Protein AF-A0A842NB73-F1 (afdb_monomer)

Radius of gyration: 14.96 Å; Cα contacts (8 Å, |Δi|>4): 30; chains: 1; bounding box: 33×25×36 Å

Sequence (57 aa):
KQEKMGKLQKKVEEITKMGKEPIIAVIQRQGEIIYYKISRMNFYQNTSKIDMKDFEF

pLDDT: mean 83.41, std 12.54, range [51.66, 96.38]

Mean predicted aligned error: 8.65 Å

Foldseek 3Di:
DDDDPVNVVVVCVVCVVVVHWDWDWDADPVRDIDIDTDDDDDDPDPDPDPDPVVDDD

Solvent-accessible surface area (backbone atoms only — not comparable to full-atom values): 3995 Å² total; per-residue (Å²): 133,83,78,55,68,70,60,54,51,52,54,48,51,52,39,42,74,73,76,39,87,52,68,50,75,48,75,44,97,87,69,53,72,49,77,42,82,65,76,89,83,83,79,90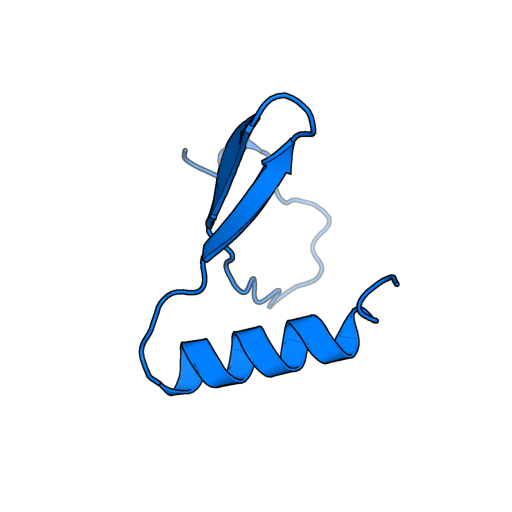,66,97,64,98,75,80,58,78,82,79,61,85,129

Structure (mmCIF, N/CA/C/O backbone):
data_AF-A0A842NB73-F1
#
_entry.id   AF-A0A842NB73-F1
#
loop_
_atom_site.group_PDB
_atom_site.id
_atom_site.type_symbol
_atom_site.label_atom_id
_atom_site.label_alt_id
_atom_site.label_comp_id
_atom_site.label_asym_id
_atom_site.label_entity_id
_atom_site.label_seq_id
_atom_site.pdbx_PDB_ins_code
_atom_site.Cartn_x
_atom_site.Cartn_y
_atom_site.Cartn_z
_atom_site.occupancy
_atom_site.B_iso_or_equiv
_atom_site.auth_seq_id
_atom_site.auth_comp_id
_atom_site.auth_asym_id
_atom_site.auth_atom_id
_atom_site.pdbx_PDB_model_num
ATOM 1 N N . LYS A 1 1 ? -7.714 11.004 13.319 1.00 51.66 1 LYS A N 1
ATOM 2 C CA . LYS A 1 1 ? -6.229 10.964 13.326 1.00 51.66 1 LYS A CA 1
ATOM 3 C C . LYS A 1 1 ? -5.778 10.683 11.892 1.00 51.66 1 LYS A C 1
ATOM 5 O O . LYS A 1 1 ? -5.801 9.532 11.491 1.00 51.66 1 LYS A O 1
ATOM 10 N N . GLN A 1 2 ? -5.514 11.710 11.079 1.00 56.97 2 GLN A N 1
ATOM 11 C CA . GLN A 1 2 ? -4.983 11.499 9.725 1.00 56.97 2 GLN A CA 1
ATOM 12 C C . GLN A 1 2 ? -3.566 10.923 9.851 1.00 56.97 2 GLN A C 1
ATOM 14 O O . GLN A 1 2 ? -2.721 11.500 10.540 1.00 56.97 2 GLN A O 1
ATOM 19 N N . GLU A 1 3 ? -3.306 9.770 9.238 1.00 63.19 3 GLU A N 1
ATOM 20 C CA . GLU A 1 3 ? -1.930 9.324 9.025 1.00 63.19 3 GLU A CA 1
ATOM 21 C C . GLU A 1 3 ? -1.270 10.352 8.100 1.00 63.19 3 GLU A C 1
ATOM 23 O O . GLU A 1 3 ? -1.745 10.602 6.993 1.00 63.19 3 GLU A O 1
ATOM 28 N N . LYS A 1 4 ? -0.191 10.995 8.561 1.00 79.62 4 LYS A N 1
ATOM 29 C CA . LYS A 1 4 ? 0.600 11.878 7.695 1.00 79.62 4 LYS A CA 1
ATOM 30 C C . LYS A 1 4 ? 1.097 11.058 6.505 1.00 79.62 4 LYS A C 1
ATOM 32 O O . LYS A 1 4 ? 1.593 9.951 6.714 1.00 79.62 4 LYS A O 1
ATOM 37 N N . MET A 1 5 ? 1.036 11.613 5.296 1.00 80.88 5 MET A N 1
ATOM 38 C CA . MET A 1 5 ? 1.361 10.897 4.055 1.00 80.88 5 MET A CA 1
ATOM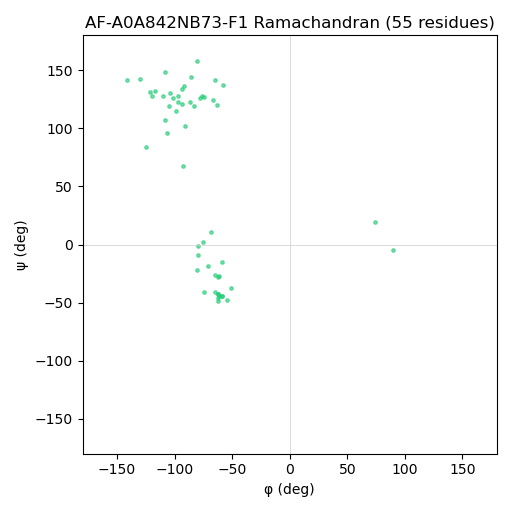 39 C C . MET A 1 5 ? 2.719 10.181 4.090 1.00 80.88 5 MET A C 1
ATOM 41 O O . MET A 1 5 ? 2.832 9.033 3.668 1.00 80.88 5 MET A O 1
ATOM 45 N N . GLY A 1 6 ? 3.718 10.797 4.729 1.00 85.12 6 GLY A N 1
ATOM 46 C CA . GLY A 1 6 ? 5.039 10.191 4.906 1.00 85.12 6 GLY A CA 1
ATOM 47 C C . GLY A 1 6 ? 5.069 8.929 5.784 1.00 85.12 6 GLY A C 1
ATOM 48 O O . GLY A 1 6 ? 5.945 8.092 5.603 1.00 85.12 6 GLY A O 1
ATOM 49 N N . LYS A 1 7 ? 4.132 8.743 6.726 1.00 88.62 7 LYS A N 1
ATOM 50 C CA . LYS A 1 7 ? 4.040 7.497 7.515 1.00 88.62 7 LYS A CA 1
ATOM 51 C C . LYS A 1 7 ? 3.468 6.352 6.687 1.00 88.62 7 LYS A C 1
ATOM 53 O O . LYS A 1 7 ? 3.977 5.239 6.779 1.00 88.62 7 LYS A O 1
ATOM 58 N N . LEU A 1 8 ? 2.447 6.635 5.875 1.00 88.81 8 LEU A N 1
ATOM 59 C CA . LEU A 1 8 ? 1.884 5.648 4.957 1.00 88.81 8 LEU A CA 1
ATOM 60 C C . LEU A 1 8 ? 2.939 5.208 3.938 1.00 88.81 8 LEU A C 1
ATOM 62 O O . LEU A 1 8 ? 3.141 4.013 3.764 1.00 88.81 8 LEU A O 1
ATOM 66 N N . GLN A 1 9 ? 3.665 6.162 3.346 1.00 89.12 9 GLN A N 1
ATOM 67 C CA . GLN A 1 9 ? 4.740 5.867 2.399 1.00 89.12 9 GLN A CA 1
ATOM 68 C C . GLN A 1 9 ? 5.786 4.911 2.990 1.00 89.12 9 GLN A C 1
ATOM 70 O O . GLN A 1 9 ? 6.112 3.908 2.364 1.00 89.12 9 GLN A O 1
ATOM 75 N N . LYS A 1 10 ? 6.267 5.171 4.214 1.00 92.50 10 LYS A N 1
ATOM 76 C CA . LYS A 1 10 ? 7.250 4.298 4.877 1.00 92.50 10 LYS A CA 1
ATOM 77 C C . LYS A 1 10 ? 6.741 2.867 5.054 1.00 92.50 10 LYS A C 1
ATOM 79 O O . LYS A 1 10 ? 7.456 1.927 4.731 1.00 92.50 10 LYS A O 1
ATOM 84 N N . LYS A 1 11 ? 5.491 2.700 5.497 1.00 91.69 11 LYS A N 1
ATOM 85 C CA . LYS A 1 11 ? 4.867 1.373 5.642 1.00 91.69 11 LYS A CA 1
ATOM 86 C C . LYS A 1 11 ? 4.757 0.645 4.301 1.00 91.69 11 LYS A C 1
ATOM 88 O O . LYS A 1 11 ? 5.047 -0.543 4.224 1.00 91.69 11 LYS A O 1
ATOM 93 N N . VAL A 1 12 ? 4.362 1.355 3.241 1.00 92.00 12 VAL A N 1
ATOM 94 C CA . VAL A 1 12 ? 4.292 0.803 1.878 1.00 92.00 12 VAL A CA 1
ATOM 95 C C . VAL A 1 12 ? 5.674 0.343 1.406 1.00 92.00 12 VAL A C 1
ATOM 97 O O . VAL A 1 12 ? 5.805 -0.759 0.874 1.00 92.00 12 VAL A O 1
ATOM 100 N N . GLU A 1 13 ? 6.715 1.143 1.643 1.00 92.38 13 GLU A N 1
ATOM 101 C CA . GLU A 1 13 ? 8.097 0.781 1.311 1.00 92.38 13 GLU A CA 1
ATOM 102 C C . GLU A 1 13 ? 8.580 -0.452 2.086 1.00 92.38 13 GLU A C 1
ATOM 104 O O . GLU A 1 13 ? 9.207 -1.326 1.494 1.00 92.38 13 GLU A O 1
ATOM 109 N N . GLU A 1 14 ? 8.281 -0.557 3.382 1.00 94.94 14 GLU A N 1
ATOM 110 C CA . GLU A 1 14 ? 8.632 -1.720 4.209 1.00 94.94 14 GLU A CA 1
ATOM 111 C C . GLU A 1 14 ? 7.960 -3.005 3.709 1.00 94.94 14 GLU A C 1
ATOM 113 O O . GLU A 1 14 ? 8.643 -4.004 3.488 1.00 94.94 14 GLU A O 1
ATOM 118 N N . ILE A 1 15 ? 6.649 -2.969 3.447 1.00 93.31 15 ILE A N 1
ATOM 119 C CA . ILE A 1 15 ? 5.896 -4.114 2.905 1.00 93.31 15 ILE A CA 1
ATOM 120 C C . ILE A 1 15 ? 6.481 -4.551 1.557 1.00 93.31 15 ILE A C 1
ATOM 122 O O . ILE A 1 15 ? 6.724 -5.739 1.339 1.00 93.31 15 ILE A O 1
ATOM 126 N N . THR A 1 16 ? 6.780 -3.587 0.683 1.00 91.75 16 THR A N 1
ATOM 127 C CA . THR A 1 16 ? 7.366 -3.867 -0.635 1.00 91.75 16 THR A CA 1
ATOM 128 C C . THR A 1 16 ? 8.769 -4.470 -0.509 1.00 91.75 16 THR A C 1
ATOM 130 O O . THR A 1 16 ? 9.089 -5.428 -1.208 1.00 91.75 16 THR A O 1
ATOM 133 N N . LYS A 1 17 ? 9.605 -3.980 0.422 1.00 94.69 17 LYS A N 1
ATOM 134 C CA . LYS A 1 17 ? 10.941 -4.547 0.706 1.00 94.69 17 LYS A CA 1
ATOM 135 C C . LYS A 1 17 ? 10.882 -5.988 1.205 1.00 94.69 17 LYS A C 1
ATOM 137 O O . LYS A 1 17 ? 11.815 -6.746 0.975 1.00 94.69 17 LYS A O 1
ATOM 142 N N . MET A 1 18 ? 9.792 -6.374 1.862 1.00 95.69 18 MET A N 1
ATOM 143 C CA . MET A 1 18 ? 9.548 -7.758 2.271 1.00 95.69 18 MET A CA 1
ATOM 144 C C . MET A 1 18 ? 9.116 -8.667 1.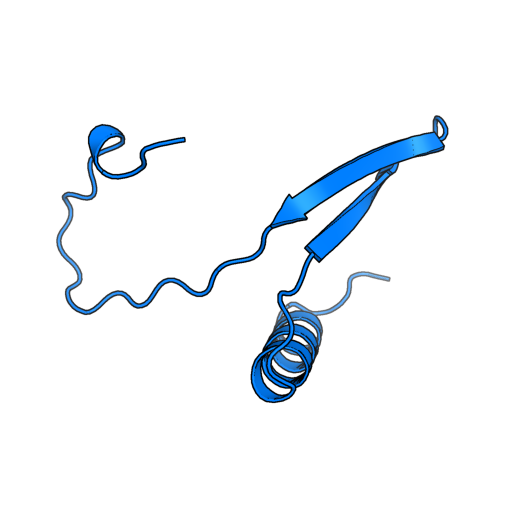105 1.00 95.69 18 MET A C 1
ATOM 146 O O . MET A 1 18 ? 8.806 -9.832 1.345 1.00 95.69 18 MET A O 1
ATOM 150 N N . GLY A 1 19 ? 9.046 -8.154 -0.130 1.00 92.56 19 GLY A N 1
ATOM 151 C CA . GLY A 1 19 ? 8.568 -8.893 -1.300 1.00 9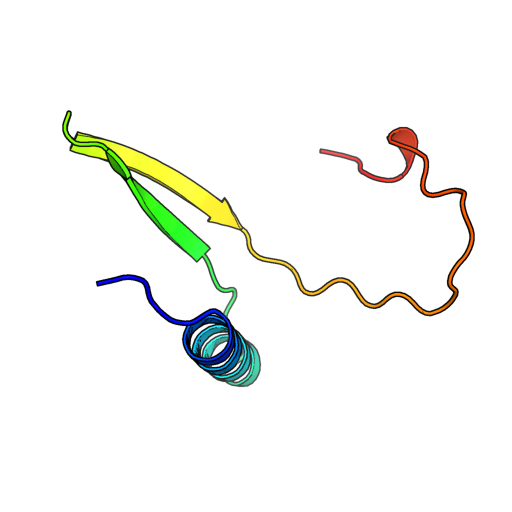2.56 19 GLY A CA 1
ATOM 152 C C . GLY A 1 19 ? 7.051 -9.086 -1.321 1.00 92.56 19 GLY A C 1
ATOM 153 O O . GLY A 1 19 ? 6.562 -9.995 -1.986 1.00 92.56 19 GLY A O 1
ATOM 154 N N . LYS A 1 20 ? 6.302 -8.272 -0.565 1.00 93.44 20 LYS A N 1
ATOM 155 C CA . LYS A 1 20 ? 4.841 -8.355 -0.467 1.00 93.44 20 LYS A CA 1
ATOM 156 C C . LYS A 1 20 ? 4.182 -7.191 -1.185 1.00 93.44 20 LYS A C 1
ATOM 158 O O . LYS A 1 20 ? 4.694 -6.074 -1.195 1.00 93.44 20 LYS A O 1
ATOM 163 N N . GLU A 1 21 ? 3.005 -7.454 -1.732 1.00 91.56 21 GLU A N 1
ATOM 164 C CA . GLU A 1 21 ? 2.197 -6.443 -2.399 1.00 91.56 21 GLU A CA 1
ATOM 165 C C . GLU A 1 21 ? 1.299 -5.702 -1.387 1.00 91.56 21 GLU A C 1
ATOM 167 O O . GLU A 1 21 ? 0.529 -6.341 -0.664 1.00 91.56 21 GLU A O 1
ATOM 172 N N . PRO A 1 22 ? 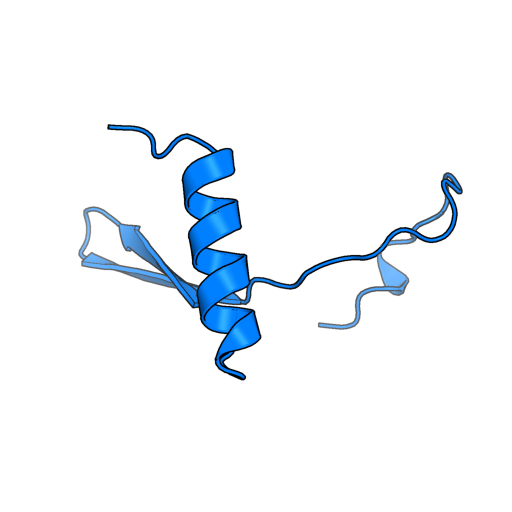1.395 -4.365 -1.282 1.00 93.25 22 PRO A N 1
ATOM 173 C CA . PRO A 1 22 ? 0.576 -3.586 -0.359 1.00 93.25 22 PRO A CA 1
ATOM 174 C C . PRO A 1 22 ? -0.851 -3.376 -0.894 1.00 93.25 22 PRO A C 1
ATOM 176 O O . PRO A 1 22 ? -1.051 -2.807 -1.968 1.00 93.25 22 PRO A O 1
ATOM 179 N N . ILE A 1 23 ? -1.848 -3.750 -0.087 1.00 94.19 23 ILE A N 1
ATOM 180 C CA . ILE A 1 23 ? -3.278 -3.514 -0.341 1.00 94.19 23 ILE A CA 1
ATOM 181 C C . ILE A 1 23 ? -3.844 -2.605 0.755 1.00 94.19 23 ILE A C 1
ATOM 183 O O . ILE A 1 23 ? -3.622 -2.850 1.943 1.00 94.19 23 ILE A O 1
ATOM 187 N N . ILE A 1 24 ? -4.591 -1.564 0.376 1.00 93.25 24 ILE A N 1
ATOM 188 C CA . ILE A 1 24 ? -5.349 -0.730 1.322 1.00 93.25 24 ILE A CA 1
ATOM 189 C C . ILE A 1 24 ? -6.786 -1.222 1.357 1.00 93.25 24 ILE A C 1
ATOM 191 O O . ILE A 1 24 ? -7.440 -1.285 0.321 1.00 93.25 24 ILE A O 1
ATOM 195 N N . ALA A 1 25 ? -7.286 -1.496 2.558 1.00 94.75 25 ALA A N 1
ATOM 196 C CA . ALA A 1 25 ? -8.703 -1.698 2.808 1.00 94.75 25 ALA A CA 1
ATOM 197 C C . ALA A 1 25 ? -9.300 -0.427 3.424 1.00 94.75 25 ALA A C 1
ATOM 199 O O . ALA A 1 25 ? -8.815 0.066 4.446 1.00 94.75 25 ALA A O 1
ATOM 200 N N . VAL A 1 26 ? -10.357 0.096 2.811 1.00 94.00 26 VAL A N 1
ATOM 201 C CA . VAL A 1 26 ? -11.162 1.192 3.355 1.00 94.00 26 VAL A CA 1
ATOM 202 C C . VAL A 1 26 ? -12.466 0.604 3.871 1.00 94.00 26 VAL A C 1
ATOM 204 O O . VAL A 1 26 ? -13.226 0.029 3.098 1.00 94.00 26 VAL A O 1
ATOM 207 N N . ILE A 1 27 ? -12.717 0.750 5.172 1.00 94.00 27 ILE A N 1
ATOM 208 C CA . ILE A 1 27 ? -13.958 0.301 5.809 1.00 94.00 27 ILE A CA 1
ATOM 209 C C . ILE A 1 27 ? -14.935 1.476 5.844 1.00 94.00 27 ILE A C 1
ATOM 211 O O . ILE A 1 27 ? -14.646 2.522 6.432 1.00 94.00 27 ILE A O 1
ATOM 215 N N . GLN A 1 28 ? -16.092 1.299 5.216 1.00 93.19 28 GLN A N 1
ATOM 216 C CA . GLN A 1 28 ? -17.202 2.240 5.278 1.00 93.19 28 GLN A CA 1
ATOM 217 C C . GLN A 1 28 ? -18.002 2.050 6.572 1.00 93.19 28 GLN A C 1
ATOM 219 O O . GLN A 1 28 ? -17.985 0.985 7.188 1.00 93.19 28 GLN A O 1
ATOM 224 N N . ARG A 1 29 ? -18.741 3.081 6.999 1.00 92.12 29 ARG A N 1
ATOM 225 C CA . ARG A 1 29 ? -19.519 3.032 8.254 1.00 92.12 29 ARG A CA 1
ATOM 226 C C . ARG A 1 29 ? -20.596 1.944 8.244 1.00 92.12 29 ARG A C 1
ATOM 228 O O . ARG A 1 29 ? -20.954 1.441 9.299 1.00 92.12 29 ARG A O 1
ATOM 235 N N . GLN A 1 30 ? -21.084 1.593 7.060 1.00 94.31 30 GLN A N 1
ATOM 236 C CA . GLN A 1 30 ? -22.080 0.558 6.805 1.00 94.31 30 GLN A CA 1
ATOM 237 C C . GLN A 1 30 ? -21.478 -0.859 6.811 1.00 94.31 30 GLN A C 1
ATOM 239 O O . GLN A 1 30 ? -22.206 -1.829 6.641 1.00 94.31 30 GLN A O 1
ATOM 244 N N . GLY A 1 31 ? -20.162 -0.989 7.007 1.00 91.25 31 GLY A N 1
ATOM 245 C CA . GLY A 1 31 ? -19.461 -2.272 7.050 1.00 91.25 31 GLY A CA 1
ATOM 246 C C . GLY A 1 31 ? -18.945 -2.761 5.696 1.00 91.25 31 GLY A C 1
ATOM 247 O O . GLY A 1 31 ? -18.226 -3.754 5.657 1.00 91.25 31 GLY A O 1
AT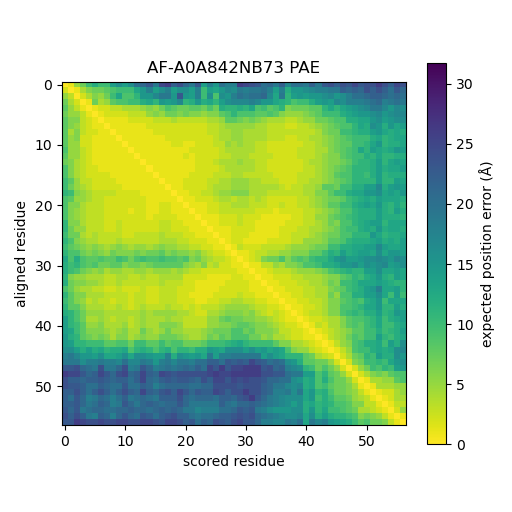OM 248 N N . GLU A 1 32 ? -19.247 -2.064 4.598 1.00 96.38 32 GLU A N 1
ATOM 249 C CA . GLU A 1 32 ? -18.657 -2.356 3.289 1.00 96.38 32 GLU A CA 1
ATOM 250 C C . GLU A 1 32 ? -17.142 -2.105 3.302 1.00 96.38 32 GLU A C 1
ATOM 252 O O . GLU A 1 32 ? -16.667 -1.127 3.888 1.00 96.38 32 GLU A O 1
ATOM 257 N N . ILE A 1 33 ? -16.380 -2.966 2.625 1.00 95.81 33 ILE A N 1
ATOM 258 C CA . ILE A 1 33 ? -14.923 -2.854 2.518 1.00 95.81 33 ILE A CA 1
ATOM 259 C C . ILE A 1 33 ? -14.541 -2.699 1.051 1.00 95.81 33 ILE A C 1
ATOM 261 O O . ILE A 1 33 ? -14.927 -3.514 0.218 1.00 95.81 33 ILE A O 1
ATOM 265 N N . ILE A 1 34 ? -13.746 -1.674 0.748 1.00 95.62 34 ILE A N 1
ATOM 266 C CA . ILE A 1 34 ? -13.175 -1.467 -0.583 1.00 95.62 34 ILE A CA 1
ATOM 267 C C . ILE A 1 34 ? -11.674 -1.726 -0.518 1.00 95.62 34 ILE A C 1
ATOM 269 O O . ILE A 1 34 ? -10.979 -1.146 0.319 1.00 95.62 34 ILE A O 1
ATOM 273 N N . TYR A 1 35 ? -11.180 -2.577 -1.413 1.00 95.88 35 TYR A N 1
ATOM 274 C CA . TYR A 1 35 ? -9.765 -2.909 -1.522 1.00 95.88 35 TYR A CA 1
ATOM 275 C C . TYR A 1 35 ? -9.145 -2.192 -2.716 1.00 95.88 35 TYR A C 1
ATOM 277 O O . TYR A 1 35 ? -9.657 -2.271 -3.829 1.00 95.88 35 TYR A O 1
ATOM 285 N N . TYR A 1 36 ? -8.015 -1.532 -2.485 1.00 93.88 36 TYR A N 1
ATOM 286 C CA . TYR A 1 36 ? -7.221 -0.898 -3.529 1.00 93.88 36 TYR A CA 1
ATOM 287 C C . TYR A 1 36 ? -5.810 -1.466 -3.533 1.00 93.88 36 TYR A C 1
ATOM 289 O O . TYR A 1 36 ? -5.138 -1.515 -2.496 1.00 93.88 36 TYR A O 1
ATOM 297 N N . LYS A 1 37 ? -5.341 -1.836 -4.723 1.00 90.88 37 LYS A N 1
ATOM 298 C CA . LYS A 1 37 ? -3.934 -2.124 -4.979 1.00 90.88 37 LYS A CA 1
ATOM 299 C C . LYS A 1 37 ? -3.157 -0.812 -5.024 1.00 90.88 37 LYS A C 1
ATO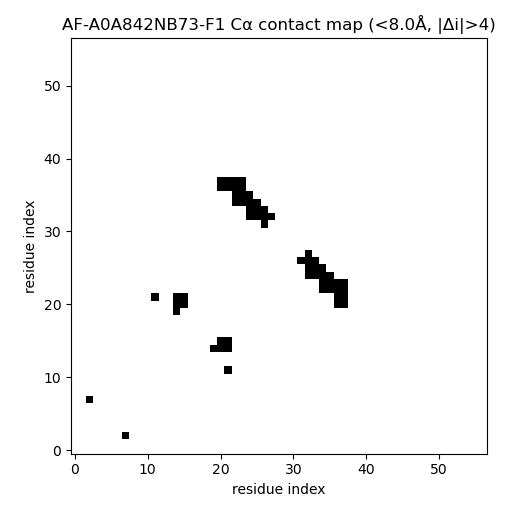M 301 O O . LYS A 1 37 ? -3.513 0.091 -5.777 1.00 90.88 37 LYS A O 1
ATOM 306 N N . ILE A 1 38 ? -2.087 -0.702 -4.238 1.00 87.94 38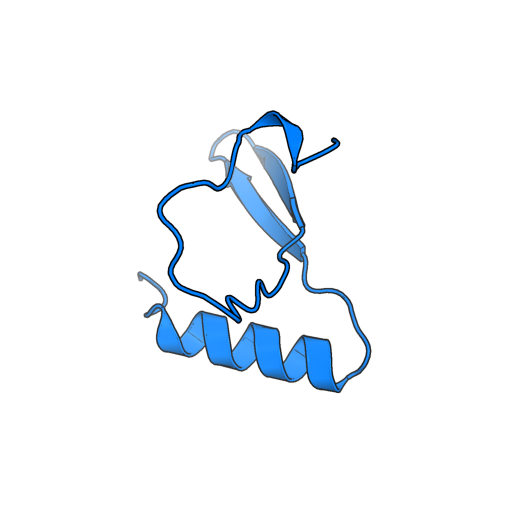 ILE A N 1
ATOM 307 C CA . ILE A 1 38 ? -1.142 0.411 -4.376 1.00 87.94 38 ILE A CA 1
ATOM 308 C C . ILE A 1 38 ? -0.044 -0.020 -5.339 1.00 87.94 38 ILE A C 1
ATOM 310 O O . ILE A 1 38 ? 0.492 -1.120 -5.233 1.00 87.94 38 ILE A O 1
ATOM 314 N N . SER A 1 39 ? 0.343 0.858 -6.256 1.00 82.06 39 SER A N 1
ATOM 315 C CA . SER A 1 39 ? 1.519 0.653 -7.100 1.00 82.06 39 SER A CA 1
ATOM 316 C C . SER A 1 39 ? 2.411 1.886 -7.070 1.00 82.06 39 SER A C 1
ATOM 318 O O . SER A 1 39 ? 1.932 3.019 -7.008 1.00 82.06 39 SER A O 1
ATOM 320 N N . ARG A 1 40 ? 3.728 1.663 -7.077 1.00 80.88 40 ARG A N 1
ATOM 321 C CA . ARG A 1 40 ? 4.705 2.743 -7.201 1.00 80.88 40 ARG A CA 1
ATOM 322 C C . ARG A 1 40 ? 4.865 3.079 -8.675 1.00 80.88 40 ARG A C 1
ATOM 324 O O . ARG A 1 40 ? 5.304 2.237 -9.450 1.00 80.88 40 ARG A O 1
ATOM 331 N N . MET A 1 41 ? 4.553 4.314 -9.037 1.00 82.94 41 MET A N 1
ATOM 332 C CA . MET A 1 41 ? 4.755 4.819 -10.389 1.00 82.94 41 MET A CA 1
ATOM 333 C C . MET A 1 41 ? 6.077 5.587 -10.446 1.00 82.94 41 MET A C 1
ATOM 335 O O . MET A 1 41 ? 6.291 6.522 -9.674 1.00 82.94 41 MET A O 1
ATOM 339 N N . ASN A 1 42 ? 6.980 5.166 -11.331 1.00 81.94 42 ASN A N 1
ATOM 340 C CA . ASN A 1 42 ? 8.234 5.868 -11.585 1.00 81.94 42 ASN A CA 1
ATOM 341 C C . ASN A 1 42 ? 8.062 6.723 -12.842 1.00 81.94 42 ASN A C 1
ATOM 343 O O . ASN A 1 42 ? 7.884 6.194 -13.936 1.00 81.94 42 ASN A O 1
ATOM 347 N N . PHE A 1 43 ? 8.119 8.042 -12.687 1.00 81.38 43 PHE A N 1
ATOM 348 C CA . PHE A 1 43 ? 8.065 8.974 -13.809 1.00 81.38 43 PHE A CA 1
ATOM 349 C C . PHE A 1 43 ? 9.491 9.264 -14.280 1.00 81.38 43 PHE A C 1
ATOM 351 O O . PHE A 1 43 ? 10.219 10.015 -13.634 1.00 81.38 43 PHE A O 1
ATOM 358 N N . TYR A 1 44 ? 9.907 8.644 -15.385 1.00 79.62 44 TYR A N 1
ATOM 359 C CA . TYR A 1 44 ? 11.253 8.826 -15.946 1.00 79.62 44 TYR A CA 1
ATOM 360 C C . TYR A 1 44 ? 11.389 10.113 -16.773 1.00 79.62 44 TYR A C 1
ATOM 362 O O . TYR A 1 44 ? 12.494 10.619 -16.951 1.00 79.62 44 TYR A O 1
ATOM 370 N N . GLN A 1 45 ? 10.270 10.655 -17.263 1.00 80.00 45 GLN A N 1
ATOM 371 C CA . GLN A 1 45 ? 10.195 11.920 -17.991 1.00 80.00 45 GLN A CA 1
ATOM 372 C C . GLN A 1 45 ? 8.922 12.670 -17.580 1.00 80.00 45 GLN A C 1
ATOM 374 O O . GLN A 1 45 ? 7.876 12.057 -17.376 1.00 80.00 45 GLN A O 1
ATOM 379 N N . ASN A 1 46 ? 9.004 13.997 -17.458 1.00 70.44 46 ASN A N 1
ATOM 380 C CA . ASN A 1 46 ? 7.846 14.851 -17.183 1.00 70.44 46 ASN A CA 1
ATOM 381 C C . ASN A 1 46 ? 7.243 15.349 -18.505 1.00 70.44 46 ASN A C 1
ATOM 383 O O . ASN A 1 46 ? 7.370 16.518 -18.866 1.00 70.44 46 ASN A O 1
ATOM 387 N N . THR A 1 47 ? 6.675 14.428 -19.282 1.00 69.06 47 THR A N 1
ATOM 388 C CA . THR A 1 47 ? 5.976 14.743 -20.532 1.00 69.06 47 THR A CA 1
ATOM 389 C C . THR A 1 47 ? 4.489 14.913 -20.255 1.00 69.06 47 THR A C 1
ATOM 391 O O . THR A 1 47 ? 3.877 14.076 -19.600 1.00 69.06 47 THR A O 1
ATOM 394 N N . SER A 1 48 ? 3.873 15.960 -20.798 1.00 69.88 48 SER A N 1
ATOM 395 C CA . SER A 1 48 ? 2.457 16.313 -20.5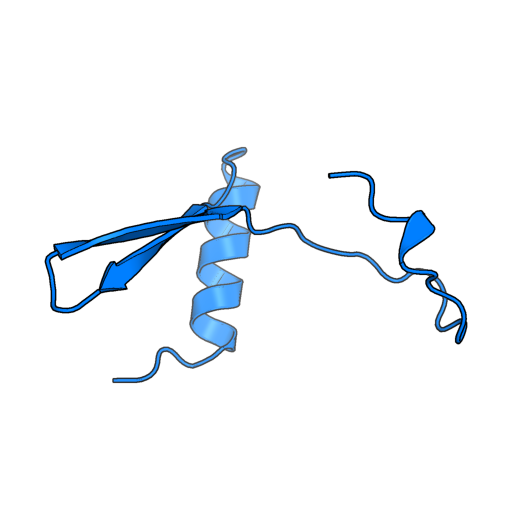95 1.00 69.88 48 SER A CA 1
ATOM 396 C C . SER A 1 48 ? 1.436 15.343 -21.218 1.00 69.88 48 SER A C 1
ATOM 398 O O . SER A 1 48 ? 0.252 15.661 -21.279 1.00 69.88 48 SER A O 1
ATOM 400 N N . LYS A 1 49 ? 1.872 14.174 -21.695 1.00 64.81 49 LYS A N 1
ATOM 401 C CA . LYS A 1 49 ? 1.050 13.188 -22.399 1.00 64.81 49 LYS A CA 1
ATOM 402 C C . LYS A 1 49 ? 1.168 11.839 -21.702 1.00 64.81 49 LYS A C 1
ATOM 404 O O . LYS A 1 49 ? 2.007 11.028 -22.067 1.00 64.81 49 LYS A O 1
ATOM 409 N N . ILE A 1 50 ? 0.366 11.644 -20.666 1.00 67.25 50 ILE A N 1
ATOM 410 C CA . ILE A 1 50 ? -0.018 10.305 -20.226 1.00 67.25 50 ILE A CA 1
ATOM 411 C C . ILE A 1 50 ? -1.481 10.211 -20.628 1.00 67.25 50 ILE A C 1
ATOM 413 O O . ILE A 1 50 ? -2.310 10.938 -20.078 1.00 67.25 50 ILE A O 1
ATOM 417 N N . ASP A 1 51 ? -1.769 9.433 -21.666 1.00 67.62 51 ASP A N 1
ATOM 418 C CA . ASP A 1 51 ? -3.126 9.307 -22.181 1.00 67.62 51 ASP A CA 1
ATOM 419 C C . ASP A 1 51 ? -3.844 8.221 -21.372 1.00 67.62 51 ASP A C 1
ATOM 421 O O . ASP A 1 51 ? -3.246 7.215 -20.997 1.00 67.62 51 ASP A O 1
ATOM 425 N N . MET A 1 52 ? -5.144 8.376 -21.094 1.00 64.75 52 MET A N 1
ATOM 426 C CA . MET A 1 52 ? -5.898 7.373 -20.310 1.00 64.75 52 MET A CA 1
ATOM 427 C C . MET A 1 52 ? -5.892 5.971 -20.947 1.00 64.75 52 MET A C 1
ATOM 429 O O . MET A 1 52 ? -6.212 4.996 -20.277 1.00 64.75 52 MET A O 1
ATOM 433 N N . LYS A 1 53 ? -5.515 5.873 -22.225 1.00 69.31 53 LYS A N 1
ATOM 434 C CA . LYS A 1 53 ? -5.346 4.621 -22.971 1.00 69.31 53 LYS A CA 1
ATOM 435 C C . LYS A 1 53 ? -4.127 3.806 -22.527 1.00 69.31 53 LYS A C 1
ATOM 437 O O . LYS A 1 53 ? -4.079 2.621 -22.822 1.00 69.31 53 LYS A O 1
ATOM 442 N N . ASP A 1 54 ? -3.174 4.423 -21.831 1.00 67.31 54 ASP A N 1
ATOM 443 C CA . ASP A 1 54 ? -1.949 3.767 -21.356 1.00 67.31 54 ASP A CA 1
ATOM 444 C C . ASP A 1 54 ? -2.182 2.935 -20.080 1.00 67.31 54 ASP A C 1
ATOM 446 O O . ASP A 1 54 ? -1.305 2.188 -19.646 1.00 67.31 54 ASP A O 1
ATOM 450 N N . PHE A 1 55 ? -3.365 3.056 -19.470 1.00 67.25 55 PHE A N 1
ATOM 451 C CA . PHE A 1 55 ? -3.791 2.242 -18.338 1.00 67.25 55 PHE A CA 1
ATOM 452 C C . PHE A 1 55 ? -4.839 1.228 -18.814 1.00 67.25 55 PHE A C 1
ATOM 454 O O . PHE A 1 55 ? -6.025 1.545 -18.900 1.00 67.25 55 PHE A O 1
ATOM 461 N N . GLU A 1 56 ? -4.400 0.008 -19.131 1.00 60.09 56 GLU A N 1
ATOM 462 C CA . GLU A 1 56 ? -5.308 -1.134 -19.285 1.00 60.09 56 GLU A CA 1
ATOM 463 C C . GLU A 1 56 ? -5.734 -1.633 -17.893 1.00 60.09 56 GLU A C 1
ATOM 465 O O . GLU A 1 56 ? -4.888 -1.853 -17.020 1.00 60.09 56 GLU A O 1
ATOM 470 N N . PHE A 1 57 ? -7.049 -1.751 -17.686 1.00 56.72 57 PHE A N 1
ATOM 471 C CA . PHE A 1 57 ? -7.684 -2.235 -16.456 1.00 56.72 57 PHE A CA 1
ATOM 472 C C . PHE A 1 57 ? -8.100 -3.698 -16.592 1.00 56.72 57 PHE A C 1
ATOM 474 O O . PHE A 1 57 ? -8.656 -4.045 -17.659 1.00 56.72 57 PHE A O 1
#

Nearest PDB structures (foldseek):
  3iey-assembly1_B  TM=8.946E-01  e=5.325E-02  Nanoarchaeum equitans
  2zyz-assembly1_A  TM=8.282E-01  e=2.177E-01  Pyrobaculum aerophilum
  7uxa-assembly1_A  TM=7.737E-01  e=3.980E-01  Homo sapiens
  7zrz-assembly1_AP1  TM=7.138E-01  e=5.205E-01  Homo sapiens
  8hmy-assembly1_B  TM=7.535E-01  e=7.278E-01  Homo sapiens

Secondary structure (DSSP, 8-state):
-PPPHHHHHHHHHHHHHTT---EEEEE-TTS-EEEEE------SS--S---GGG---